Protein AF-A0A7J4JJV4-F1 (afdb_monomer_lite)

Sequence (82 aa):
MTNVLPINVWITGDYGSWLNRTYLINSFFVGSLIGGALVSLSPSLSRNISKIRGGRNIPFQGVLITLLLLVVAGALIQVIAT

Structure (mmCIF, N/CA/C/O backbone):
data_AF-A0A7J4JJV4-F1
#
_entry.id   AF-A0A7J4JJV4-F1
#
loop_
_atom_site.group_PDB
_atom_site.id
_atom_site.type_symbol
_atom_site.label_atom_id
_atom_site.label_alt_id
_atom_site.label_comp_id
_atom_site.label_asym_id
_atom_site.label_entity_id
_atom_site.label_seq_id
_atom_site.pdbx_PDB_ins_code
_atom_site.Cartn_x
_atom_site.Cartn_y
_atom_site.Cartn_z
_atom_site.occupancy
_atom_site.B_iso_or_equiv
_atom_site.auth_seq_id
_atom_site.auth_comp_id
_atom_site.auth_asym_id
_atom_site.auth_atom_id
_atom_site.pdbx_PDB_model_num
ATOM 1 N N . MET A 1 1 ? 12.782 14.422 -13.174 1.00 46.75 1 MET A N 1
ATOM 2 C CA . MET A 1 1 ? 13.305 13.115 -12.726 1.00 46.75 1 MET A CA 1
ATOM 3 C C . MET A 1 1 ? 12.187 12.096 -12.880 1.00 46.75 1 MET A C 1
ATOM 5 O O . MET A 1 1 ? 11.189 12.201 -12.182 1.00 46.75 1 MET A O 1
ATOM 9 N N . THR A 1 2 ? 12.256 11.214 -13.875 1.00 54.19 2 THR A N 1
ATOM 10 C CA . THR A 1 2 ? 11.197 10.227 -14.146 1.00 54.19 2 THR A CA 1
ATOM 11 C C . THR A 1 2 ? 11.309 9.073 -13.151 1.00 54.19 2 THR A C 1
ATOM 13 O O . THR A 1 2 ? 12.276 8.320 -13.204 1.00 54.19 2 THR A O 1
ATOM 16 N N . ASN A 1 3 ? 10.340 8.944 -12.240 1.00 66.06 3 ASN A N 1
ATOM 17 C CA . ASN A 1 3 ? 10.221 7.807 -11.321 1.00 66.06 3 ASN A CA 1
ATOM 18 C C . ASN A 1 3 ? 9.747 6.566 -12.096 1.00 66.06 3 ASN A C 1
ATOM 20 O O . ASN A 1 3 ? 8.545 6.314 -12.205 1.00 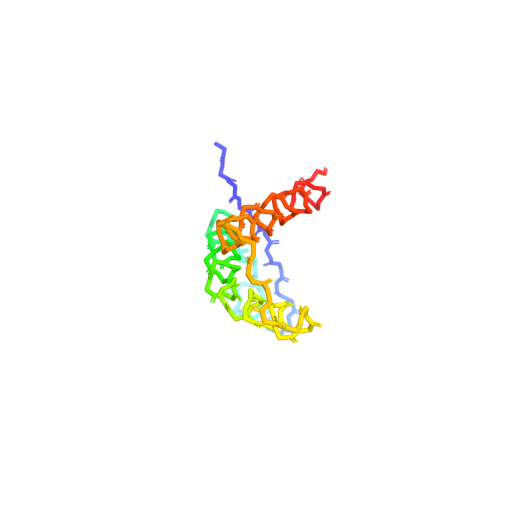66.06 3 ASN A O 1
ATOM 24 N N . VAL A 1 4 ? 10.691 5.837 -12.692 1.00 76.25 4 VAL A N 1
ATOM 25 C CA . VAL A 1 4 ? 10.445 4.590 -13.429 1.00 76.25 4 VAL A CA 1
ATOM 26 C C . VAL A 1 4 ? 11.223 3.435 -12.810 1.00 76.25 4 VAL A C 1
ATOM 28 O O . VAL A 1 4 ? 12.417 3.555 -12.550 1.00 76.25 4 VAL A O 1
ATOM 31 N N . LEU A 1 5 ? 10.538 2.311 -12.607 1.00 76.62 5 LEU A N 1
ATOM 32 C CA . LEU A 1 5 ? 11.117 1.033 -12.214 1.00 76.62 5 LEU A CA 1
ATOM 33 C C . LEU A 1 5 ? 11.433 0.224 -13.480 1.00 76.62 5 LEU A C 1
ATOM 35 O O . LEU A 1 5 ? 10.503 -0.138 -14.213 1.00 76.62 5 LEU A O 1
ATOM 39 N N . PRO A 1 6 ? 12.715 -0.055 -13.769 1.00 80.94 6 PRO A N 1
ATOM 40 C CA . PRO A 1 6 ? 13.082 -0.944 -14.858 1.00 80.94 6 PRO A CA 1
ATOM 41 C C . PRO A 1 6 ? 12.835 -2.398 -14.439 1.00 80.94 6 PRO A C 1
ATOM 43 O O . PRO A 1 6 ? 13.481 -2.909 -13.528 1.00 80.94 6 PRO A O 1
ATOM 46 N N . ILE A 1 7 ? 11.914 -3.078 -15.122 1.00 78.69 7 ILE A N 1
ATOM 47 C CA . ILE A 1 7 ? 11.709 -4.522 -14.985 1.00 78.69 7 ILE A CA 1
ATOM 48 C C . ILE A 1 7 ? 12.304 -5.210 -16.206 1.00 78.69 7 ILE A C 1
ATOM 50 O O . ILE A 1 7 ? 11.860 -5.017 -17.339 1.00 78.69 7 ILE A O 1
ATOM 54 N N . ASN A 1 8 ? 13.330 -6.016 -15.958 1.00 80.44 8 ASN A N 1
ATOM 55 C CA . ASN A 1 8 ? 14.014 -6.793 -16.977 1.00 80.44 8 ASN A CA 1
ATOM 56 C C . ASN A 1 8 ? 13.338 -8.160 -17.123 1.00 80.44 8 ASN A C 1
ATOM 58 O O . ASN A 1 8 ? 13.295 -8.934 -16.170 1.00 80.44 8 ASN A O 1
ATOM 62 N N . VAL A 1 9 ? 12.817 -8.461 -18.314 1.00 79.94 9 VAL A N 1
ATOM 63 C CA . VAL A 1 9 ? 12.194 -9.757 -18.626 1.00 79.94 9 VAL A CA 1
ATOM 64 C C . VAL A 1 9 ? 13.116 -10.525 -19.565 1.00 79.94 9 VAL A C 1
ATOM 66 O O . VAL A 1 9 ? 13.380 -10.045 -20.661 1.00 79.94 9 VAL A O 1
ATOM 69 N N . TRP A 1 10 ? 13.652 -11.657 -19.098 1.00 79.50 10 TRP A N 1
ATOM 70 C CA . TRP A 1 10 ? 14.674 -12.470 -19.781 1.00 79.50 10 TRP A CA 1
ATOM 71 C C . TRP A 1 10 ? 14.184 -13.921 -19.890 1.00 79.50 10 TRP A C 1
ATOM 73 O O . TRP A 1 10 ? 14.840 -14.853 -19.433 1.00 79.50 10 TRP A O 1
ATOM 83 N N . ILE A 1 11 ? 12.959 -14.110 -20.386 1.00 78.44 11 ILE A N 1
ATOM 84 C CA . ILE A 1 11 ? 12.300 -15.423 -20.355 1.00 78.44 11 ILE A CA 1
ATOM 85 C C . ILE A 1 11 ? 12.708 -16.250 -21.579 1.00 78.44 11 ILE A C 1
ATOM 87 O O . ILE A 1 11 ? 13.099 -17.403 -21.431 1.00 78.44 11 ILE A O 1
ATOM 91 N N . THR A 1 12 ? 12.608 -15.684 -22.788 1.00 78.81 12 THR A N 1
ATOM 92 C CA . THR A 1 12 ? 12.984 -16.353 -24.049 1.00 78.81 12 THR A CA 1
ATOM 93 C C . THR A 1 12 ? 12.981 -15.370 -25.233 1.00 78.81 12 THR A C 1
ATOM 95 O O . THR A 1 12 ? 12.335 -14.324 -25.168 1.00 78.81 12 THR A O 1
ATOM 98 N N . GLY A 1 13 ? 13.667 -15.714 -26.329 1.00 75.94 13 GLY A N 1
ATOM 99 C CA . GLY A 1 13 ? 13.688 -14.959 -27.590 1.00 75.94 13 GLY A CA 1
ATOM 100 C C . GLY A 1 13 ? 14.886 -14.020 -27.777 1.00 75.94 13 GLY A C 1
ATOM 101 O O . GLY A 1 13 ? 15.653 -13.766 -26.848 1.00 75.94 13 GLY A O 1
ATOM 102 N N . ASP A 1 14 ? 15.034 -13.505 -29.000 1.00 79.19 14 ASP A N 1
ATOM 103 C CA . ASP A 1 14 ? 16.114 -12.585 -29.379 1.00 79.19 14 ASP A CA 1
ATOM 104 C C . ASP A 1 14 ? 16.034 -11.246 -28.640 1.00 79.19 14 ASP A C 1
ATOM 106 O O . ASP A 1 14 ? 14.966 -10.821 -28.192 1.00 79.19 14 ASP A O 1
ATOM 110 N N . TYR A 1 15 ? 17.173 -10.563 -28.528 1.00 72.94 15 TYR A N 1
ATOM 111 C CA . TYR A 1 15 ? 17.278 -9.263 -27.867 1.00 72.94 15 TYR A CA 1
ATOM 112 C C . TYR A 1 15 ? 16.310 -8.246 -28.497 1.00 72.94 15 TYR A C 1
ATOM 114 O O . TYR A 1 15 ? 16.375 -7.972 -29.693 1.00 72.94 15 TYR A O 1
ATOM 122 N N . GLY A 1 16 ? 15.392 -7.695 -27.697 1.00 71.56 16 GLY A N 1
ATOM 123 C CA . GLY A 1 16 ? 14.333 -6.791 -28.162 1.00 71.56 16 GLY A CA 1
ATOM 124 C C . GLY A 1 16 ? 12.998 -7.473 -28.486 1.00 71.56 16 GLY A C 1
ATOM 125 O O . GLY A 1 16 ? 12.009 -6.782 -28.740 1.00 71.56 16 GLY A O 1
ATOM 126 N N . SER A 1 17 ? 12.927 -8.806 -28.423 1.00 80.94 17 SER A N 1
ATOM 127 C CA . SER A 1 17 ? 11.661 -9.537 -28.477 1.00 80.94 17 SER A CA 1
ATOM 128 C C . SER A 1 17 ? 10.782 -9.206 -27.264 1.00 80.94 17 SER A C 1
ATOM 130 O O . SER A 1 17 ? 11.249 -8.732 -26.226 1.00 80.94 17 SER A O 1
ATOM 132 N N . TRP A 1 18 ? 9.479 -9.469 -27.363 1.00 77.31 18 TRP A N 1
ATOM 133 C CA . TRP A 1 18 ? 8.502 -9.139 -26.315 1.00 77.31 18 TRP A CA 1
ATOM 134 C C . TRP A 1 18 ? 8.843 -9.767 -24.952 1.00 77.31 18 TRP A C 1
ATOM 136 O O . TRP A 1 18 ? 8.502 -9.198 -23.912 1.00 77.31 18 TRP A O 1
ATOM 146 N N . LEU A 1 19 ? 9.530 -10.912 -24.974 1.00 76.44 19 LEU A N 1
ATOM 147 C CA . LEU A 1 19 ? 9.941 -11.714 -23.818 1.00 76.44 19 LEU A CA 1
ATOM 148 C C . LEU A 1 19 ? 11.433 -11.547 -23.446 1.00 76.44 19 LEU A C 1
ATOM 150 O O . LEU A 1 19 ? 11.898 -12.213 -22.517 1.00 76.44 19 LEU A O 1
ATOM 154 N N . ASN A 1 20 ? 12.156 -10.656 -24.139 1.00 79.00 20 ASN A N 1
ATOM 155 C CA . ASN A 1 20 ? 13.563 -10.311 -23.903 1.00 79.00 20 ASN A CA 1
ATOM 156 C C . ASN A 1 20 ? 13.787 -8.792 -24.091 1.00 79.00 20 ASN A C 1
ATOM 158 O O . ASN A 1 20 ? 14.475 -8.348 -25.016 1.00 79.00 20 ASN A O 1
ATOM 162 N N . ARG A 1 21 ? 13.120 -7.980 -23.253 1.00 82.75 21 ARG A N 1
ATOM 163 C CA . ARG A 1 21 ? 13.253 -6.510 -23.243 1.00 82.75 21 ARG A CA 1
ATOM 164 C C . ARG A 1 21 ? 13.045 -5.903 -21.853 1.00 82.75 21 ARG A C 1
ATOM 166 O O . ARG A 1 21 ? 12.328 -6.459 -21.018 1.00 82.75 21 ARG A O 1
ATOM 173 N N . THR A 1 22 ? 13.623 -4.722 -21.638 1.00 81.44 22 THR A N 1
ATOM 174 C CA . THR A 1 22 ? 13.437 -3.922 -20.420 1.00 81.44 22 THR A CA 1
ATOM 175 C C . THR A 1 22 ? 12.149 -3.110 -20.508 1.00 81.44 22 THR A C 1
ATOM 177 O O . THR A 1 22 ? 12.000 -2.259 -21.385 1.00 81.44 22 THR A O 1
ATOM 180 N N . TYR A 1 23 ? 11.229 -3.333 -19.575 1.00 81.69 23 TYR A N 1
ATOM 181 C CA . TYR A 1 23 ? 10.020 -2.532 -19.431 1.00 81.69 23 TYR A CA 1
ATOM 182 C C . TYR A 1 23 ? 10.248 -1.431 -18.399 1.00 81.69 23 TYR A C 1
ATOM 184 O O . TYR A 1 23 ? 10.715 -1.694 -17.294 1.00 81.69 23 TYR A O 1
ATOM 192 N N . LEU A 1 24 ? 9.892 -0.197 -18.749 1.00 82.75 24 LEU A N 1
ATOM 193 C CA . LEU A 1 24 ? 9.904 0.928 -17.818 1.00 82.75 24 LEU A CA 1
ATOM 194 C C . LEU A 1 24 ? 8.494 1.122 -17.278 1.00 82.75 24 LEU A C 1
ATOM 196 O O . LEU A 1 24 ? 7.598 1.553 -18.002 1.00 82.75 24 LEU A O 1
ATOM 200 N N . ILE A 1 25 ? 8.294 0.788 -16.008 1.00 81.50 25 ILE A N 1
ATOM 201 C CA . ILE A 1 25 ? 6.999 0.941 -15.347 1.00 81.50 25 ILE A CA 1
ATOM 202 C C . ILE A 1 25 ? 7.030 2.197 -14.490 1.00 81.50 25 ILE A C 1
ATOM 204 O O . ILE A 1 25 ? 7.966 2.427 -13.731 1.00 81.50 25 ILE A O 1
ATOM 208 N N . ASN A 1 26 ? 5.994 3.024 -14.608 1.00 83.69 26 ASN A N 1
ATOM 209 C CA . ASN A 1 26 ? 5.880 4.242 -13.821 1.00 83.69 26 ASN A CA 1
ATOM 210 C C . ASN A 1 26 ? 5.6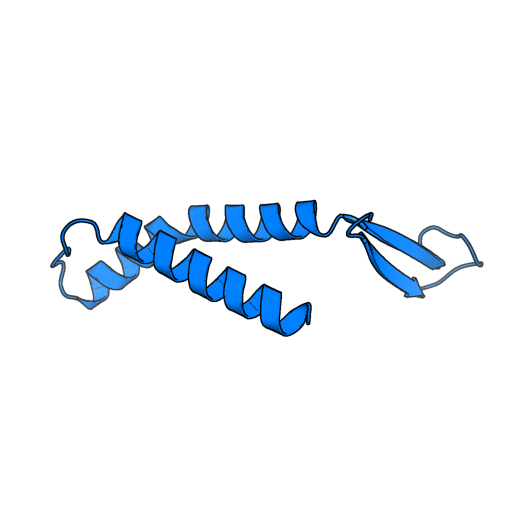01 3.898 -12.348 1.00 83.69 26 ASN A C 1
ATOM 212 O O . ASN A 1 26 ? 4.548 3.347 -12.021 1.00 83.69 26 ASN A O 1
ATOM 216 N N . SER A 1 27 ? 6.520 4.260 -11.453 1.00 81.75 27 SER A N 1
ATOM 217 C CA . SER A 1 27 ? 6.408 3.965 -10.021 1.00 81.75 27 SER A CA 1
ATOM 218 C C . SER A 1 27 ? 5.207 4.659 -9.375 1.00 81.75 27 SER A C 1
ATOM 220 O O . SER A 1 27 ? 4.614 4.120 -8.445 1.00 81.75 27 SER A O 1
ATOM 222 N N . PHE A 1 28 ? 4.793 5.820 -9.896 1.00 83.88 28 PHE A N 1
ATOM 223 C CA . PHE A 1 28 ? 3.587 6.516 -9.443 1.00 83.88 28 PHE A CA 1
ATOM 224 C C . PHE A 1 28 ? 2.321 5.719 -9.766 1.00 83.88 28 PHE A C 1
ATOM 226 O O . PHE A 1 28 ? 1.408 5.652 -8.949 1.00 83.88 28 PHE A O 1
ATOM 233 N N . PHE A 1 29 ? 2.283 5.075 -10.935 1.00 85.06 29 PHE A N 1
ATOM 234 C CA . 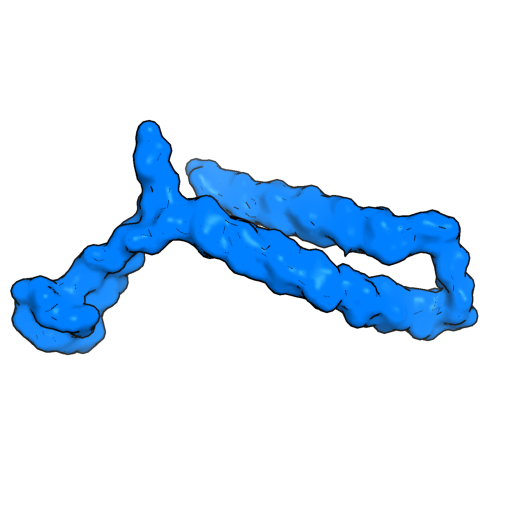PHE A 1 29 ? 1.162 4.226 -11.335 1.00 85.06 29 PHE A CA 1
ATOM 235 C C . PHE A 1 29 ? 1.063 2.968 -10.463 1.00 85.06 29 PHE A C 1
ATOM 237 O O . PHE A 1 29 ? -0.021 2.578 -10.042 1.00 85.06 29 PHE A O 1
ATOM 244 N N . VAL A 1 30 ? 2.203 2.360 -10.128 1.00 85.75 30 VAL A N 1
ATOM 245 C CA . VAL A 1 30 ? 2.239 1.217 -9.202 1.00 85.75 30 VAL A CA 1
ATOM 246 C C . VAL A 1 30 ? 1.802 1.644 -7.798 1.00 85.75 30 VAL A C 1
ATOM 248 O O . VAL A 1 30 ? 0.965 0.986 -7.183 1.00 85.75 30 VAL A O 1
ATOM 251 N N . GLY A 1 31 ? 2.308 2.778 -7.306 1.00 85.88 31 GLY A N 1
ATOM 252 C CA . GLY A 1 31 ? 1.928 3.325 -6.005 1.00 85.88 31 GLY A CA 1
ATOM 253 C C . GLY A 1 31 ? 0.439 3.671 -5.908 1.00 85.88 31 GLY A C 1
ATOM 254 O O . GLY A 1 31 ? -0.190 3.368 -4.894 1.00 85.88 31 GLY A O 1
ATOM 255 N N . SER A 1 32 ? -0.155 4.243 -6.961 1.00 88.00 32 SER A N 1
ATOM 256 C CA . SER A 1 32 ? -1.585 4.577 -6.980 1.00 88.00 32 SER A CA 1
ATOM 257 C C . SER A 1 32 ? -2.477 3.335 -7.023 1.00 88.00 32 SER A C 1
ATOM 259 O O . SER A 1 32 ? -3.509 3.315 -6.350 1.00 88.00 32 SER A O 1
ATOM 261 N N . LEU A 1 33 ? -2.062 2.275 -7.725 1.00 90.75 33 LEU A N 1
ATOM 262 C CA . LEU A 1 33 ? -2.750 0.982 -7.695 1.00 90.75 33 LEU A CA 1
ATOM 263 C C . LEU A 1 33 ? -2.733 0.361 -6.294 1.00 90.75 33 LEU A C 1
ATOM 265 O O . LEU A 1 33 ? -3.778 -0.069 -5.806 1.00 90.75 33 LEU A O 1
ATOM 269 N N . ILE A 1 34 ? -1.575 0.360 -5.625 1.00 89.25 34 ILE A N 1
ATOM 270 C CA . ILE A 1 34 ? -1.445 -0.157 -4.254 1.00 89.25 34 ILE A CA 1
ATOM 271 C C . ILE A 1 34 ? -2.311 0.664 -3.291 1.00 89.25 34 ILE A C 1
ATOM 273 O O . ILE A 1 34 ? -3.093 0.099 -2.526 1.00 89.25 34 ILE A O 1
ATOM 277 N N . GLY A 1 35 ? -2.234 1.996 -3.359 1.00 87.19 35 GLY A N 1
ATOM 278 C CA . GLY A 1 35 ? -3.049 2.887 -2.531 1.00 87.19 35 GLY A CA 1
ATOM 279 C C . GLY A 1 35 ? -4.553 2.693 -2.754 1.00 87.19 35 GLY A C 1
ATOM 280 O O . GLY A 1 35 ? -5.311 2.578 -1.791 1.00 87.19 35 GLY A O 1
ATOM 281 N N . GLY A 1 36 ? -4.988 2.581 -4.012 1.00 89.00 36 GLY A N 1
ATOM 282 C CA . GLY A 1 36 ? -6.385 2.326 -4.365 1.00 89.00 36 GLY A CA 1
ATOM 283 C C . GLY A 1 36 ? -6.893 0.975 -3.854 1.00 89.00 36 GLY A C 1
ATOM 284 O O . GLY A 1 36 ? -7.983 0.901 -3.281 1.00 89.00 36 GLY A O 1
ATOM 285 N N . ALA A 1 37 ? -6.085 -0.082 -3.982 1.00 90.44 37 ALA A N 1
ATOM 286 C CA . ALA A 1 37 ? -6.420 -1.404 -3.456 1.00 90.44 37 ALA A CA 1
ATOM 287 C C . ALA A 1 37 ? -6.587 -1.385 -1.926 1.00 90.44 37 ALA A C 1
ATOM 289 O O . ALA A 1 37 ? -7.558 -1.931 -1.401 1.00 90.44 37 ALA A O 1
ATOM 290 N N . LEU A 1 38 ? -5.697 -0.697 -1.205 1.00 88.69 38 LEU A N 1
ATOM 291 C CA . LEU A 1 38 ? -5.774 -0.562 0.253 1.00 88.69 38 LEU A CA 1
ATOM 292 C C . LEU A 1 38 ? -7.041 0.169 0.712 1.00 88.69 38 LEU A C 1
ATOM 294 O O . LEU A 1 38 ? -7.691 -0.264 1.666 1.00 88.69 38 LEU A O 1
ATOM 298 N N . VAL A 1 39 ? -7.434 1.241 0.019 1.00 88.06 39 VAL A N 1
ATOM 299 C CA . VAL A 1 39 ? -8.678 1.970 0.319 1.00 88.06 39 VAL A CA 1
ATOM 300 C C . VAL A 1 39 ? -9.905 1.092 0.067 1.00 88.06 39 VAL A C 1
ATOM 302 O O . VAL A 1 39 ? -10.821 1.084 0.888 1.00 88.06 39 VAL A O 1
ATOM 305 N N . SER A 1 40 ? -9.908 0.308 -1.015 1.00 87.81 40 SER A N 1
ATOM 306 C CA . SER A 1 40 ? -11.003 -0.617 -1.334 1.00 87.81 40 SER A CA 1
ATOM 307 C C . SER A 1 40 ? -11.148 -1.747 -0.304 1.00 87.81 40 SER A C 1
ATOM 309 O O . SER A 1 40 ? -12.263 -2.141 0.040 1.00 87.81 40 SER A O 1
ATOM 311 N N . LEU A 1 41 ? -10.032 -2.236 0.247 1.00 86.69 41 LEU A N 1
ATOM 312 C CA . LEU A 1 41 ? -10.017 -3.294 1.264 1.00 86.69 41 LEU A CA 1
ATOM 313 C C . LEU A 1 41 ? -10.318 -2.788 2.684 1.00 86.69 41 LEU A C 1
ATOM 315 O O . LEU A 1 41 ? -10.733 -3.569 3.546 1.00 86.69 41 LEU A O 1
ATOM 319 N N . SER A 1 42 ? -10.157 -1.489 2.935 1.00 82.88 42 SER A N 1
ATOM 320 C CA . SER A 1 42 ? -10.351 -0.875 4.251 1.00 82.88 42 SER A CA 1
ATOM 321 C C . SER A 1 42 ? -11.725 -1.135 4.901 1.00 82.88 42 SER A C 1
ATOM 323 O O . SER A 1 42 ? -11.740 -1.521 6.076 1.00 82.88 42 SER A O 1
ATOM 325 N N . PRO A 1 43 ? -12.885 -0.998 4.213 1.00 79.69 43 PRO A N 1
ATOM 326 C CA . PRO A 1 43 ? -14.182 -1.221 4.851 1.00 79.69 43 PRO A CA 1
ATOM 327 C C . PRO A 1 43 ? -14.387 -2.694 5.222 1.00 79.69 43 PRO A C 1
ATOM 329 O O . PRO A 1 43 ? -15.015 -2.995 6.240 1.00 79.69 43 PRO A O 1
ATOM 332 N N . SER A 1 44 ? -13.820 -3.616 4.440 1.00 81.81 44 SER A N 1
ATOM 333 C CA . SER A 1 44 ? -13.840 -5.054 4.725 1.00 81.81 44 SER A CA 1
ATOM 334 C C . SER A 1 44 ? -13.003 -5.386 5.962 1.00 81.81 44 SER A C 1
ATOM 336 O O . SER A 1 44 ? -13.479 -6.088 6.856 1.00 81.81 44 SER A O 1
ATOM 338 N N . LEU A 1 45 ? -11.798 -4.814 6.068 1.00 78.75 45 LEU A N 1
ATOM 339 C CA . LEU A 1 45 ? -10.959 -4.913 7.267 1.00 78.75 45 LEU A CA 1
ATOM 340 C C . LEU A 1 45 ? -11.650 -4.308 8.493 1.00 78.75 45 LEU A C 1
ATOM 342 O O . LEU A 1 45 ? -11.691 -4.940 9.548 1.00 78.75 45 LEU A O 1
ATOM 346 N N . SER A 1 46 ? -12.259 -3.130 8.350 1.00 78.19 46 SER A N 1
ATOM 347 C CA . SER A 1 46 ? -12.993 -2.467 9.429 1.00 78.19 46 SER A CA 1
ATOM 348 C C . SER A 1 46 ? -14.141 -3.329 9.956 1.00 78.19 46 SER A C 1
ATOM 350 O O . SER A 1 46 ? -14.246 -3.523 11.168 1.00 78.19 46 SER A O 1
ATOM 352 N N . ARG A 1 47 ? -14.945 -3.929 9.068 1.00 76.50 47 ARG A N 1
ATOM 353 C CA . ARG A 1 47 ? -16.023 -4.851 9.461 1.00 76.50 47 ARG A CA 1
ATOM 354 C C . ARG A 1 47 ? -15.499 -6.097 10.170 1.00 76.50 47 ARG A C 1
ATOM 356 O O . ARG A 1 47 ? -16.105 -6.521 11.152 1.00 76.50 47 ARG A O 1
ATOM 363 N N . ASN A 1 48 ? -14.394 -6.678 9.706 1.00 78.25 48 ASN A N 1
ATOM 364 C CA . ASN A 1 48 ? -13.802 -7.860 10.338 1.00 78.25 48 ASN A CA 1
ATOM 365 C C . ASN A 1 48 ? -13.266 -7.546 11.743 1.00 78.25 48 ASN A C 1
ATOM 367 O O . ASN A 1 48 ? -13.522 -8.302 12.677 1.00 78.25 48 ASN A O 1
ATOM 371 N N . ILE A 1 49 ? -12.620 -6.392 11.922 1.00 75.19 49 ILE A N 1
ATOM 372 C CA . ILE A 1 49 ? -12.130 -5.934 13.230 1.00 75.19 49 ILE A CA 1
ATOM 373 C C . ILE A 1 49 ? -13.300 -5.671 14.193 1.00 75.19 49 ILE A C 1
ATOM 375 O O . ILE A 1 49 ? -13.255 -6.088 15.351 1.00 75.19 49 ILE A O 1
ATOM 379 N N . SER A 1 50 ? -14.386 -5.049 13.723 1.00 73.56 50 SER A N 1
ATOM 380 C CA . SER A 1 50 ? -15.582 -4.819 14.548 1.00 73.56 50 SER A CA 1
ATOM 381 C C . SER A 1 50 ? -16.299 -6.113 14.955 1.00 73.56 50 SER A C 1
ATOM 383 O O . SER A 1 50 ? -16.838 -6.181 16.060 1.00 73.56 50 SER A O 1
ATOM 385 N N . LYS A 1 51 ? -16.276 -7.158 14.113 1.00 75.44 51 LYS A N 1
ATOM 386 C CA . LYS A 1 51 ? -16.814 -8.488 14.455 1.00 75.44 51 LYS A CA 1
ATOM 387 C C . LYS A 1 51 ? -16.022 -9.154 15.581 1.00 75.44 51 LYS A C 1
ATOM 389 O O . LYS A 1 51 ? -16.625 -9.674 16.513 1.00 75.44 51 LYS A O 1
ATOM 394 N N . ILE A 1 52 ? -14.691 -9.081 15.530 1.00 76.06 52 ILE A N 1
ATOM 395 C CA . ILE A 1 52 ? -13.808 -9.638 16.571 1.00 76.06 52 ILE A CA 1
ATOM 396 C C . ILE A 1 52 ? -13.999 -8.897 17.904 1.00 76.06 52 ILE A C 1
ATOM 398 O O . ILE A 1 52 ? -13.943 -9.502 18.969 1.00 76.06 52 ILE A O 1
ATOM 402 N N . ARG A 1 53 ? -14.300 -7.592 17.862 1.00 74.62 53 ARG A N 1
ATOM 403 C CA . ARG A 1 53 ? -14.513 -6.754 19.054 1.00 74.62 53 ARG A CA 1
ATOM 404 C C . ARG A 1 53 ? -15.938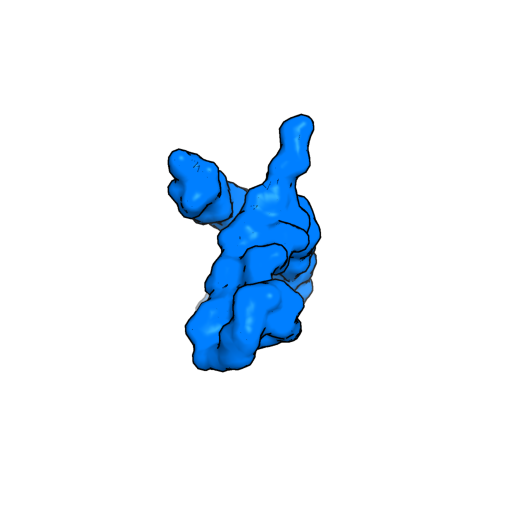 -6.810 19.631 1.00 74.62 53 ARG A C 1
ATOM 406 O O . ARG A 1 53 ? -16.314 -5.938 20.415 1.00 74.62 53 ARG A O 1
ATOM 413 N N . GLY A 1 54 ? -16.753 -7.787 19.229 1.00 73.62 54 GLY A N 1
ATOM 414 C CA . GLY A 1 54 ? -18.117 -7.954 19.746 1.00 73.62 54 GLY A CA 1
ATOM 415 C C . GLY A 1 54 ? -19.083 -6.831 19.344 1.00 73.62 54 GLY A C 1
ATOM 416 O O . GLY A 1 54 ? -19.988 -6.500 20.104 1.00 73.62 54 GLY A O 1
ATOM 417 N N . GLY A 1 55 ? -18.878 -6.199 18.182 1.00 66.88 55 GLY A N 1
ATOM 418 C CA . GLY A 1 55 ? -19.807 -5.211 17.616 1.00 66.88 55 GLY A CA 1
ATOM 419 C C . GLY A 1 55 ? -19.678 -3.780 18.155 1.00 66.88 55 GLY A C 1
ATOM 420 O O . GLY A 1 55 ? -20.418 -2.901 17.716 1.00 66.88 55 GLY A O 1
ATOM 421 N N . ARG A 1 56 ? -18.734 -3.499 19.065 1.00 66.00 56 ARG A N 1
ATOM 422 C CA . ARG A 1 56 ? -18.465 -2.127 19.534 1.00 66.00 56 ARG A CA 1
ATOM 423 C C . ARG A 1 56 ? -17.631 -1.347 18.516 1.00 66.00 56 ARG A C 1
ATOM 425 O O . ARG A 1 56 ? -16.404 -1.481 18.481 1.00 66.00 56 ARG A O 1
ATOM 432 N N . ASN A 1 57 ? -18.296 -0.492 17.741 1.00 66.81 57 ASN A N 1
ATOM 433 C CA . ASN A 1 57 ? -17.635 0.453 16.843 1.00 66.81 57 ASN A CA 1
ATOM 434 C C . ASN A 1 57 ? -17.039 1.636 17.618 1.00 66.81 57 ASN A C 1
ATOM 436 O O . ASN A 1 57 ? -17.697 2.237 18.466 1.00 66.81 57 ASN A O 1
ATOM 440 N N . ILE A 1 58 ? -15.792 1.981 17.301 1.00 74.38 58 ILE A N 1
ATOM 441 C CA . ILE A 1 58 ? -15.158 3.226 17.759 1.00 74.38 58 ILE A CA 1
ATOM 442 C C . ILE A 1 58 ? -15.673 4.364 16.857 1.00 74.38 58 ILE A C 1
ATOM 444 O O . ILE A 1 58 ? -15.813 4.149 15.645 1.00 74.38 58 ILE A O 1
ATOM 448 N N . PRO A 1 59 ? -15.959 5.571 17.380 1.00 74.50 59 PRO A N 1
ATOM 449 C CA . PRO A 1 59 ? -16.231 6.718 16.518 1.00 74.50 59 PRO A CA 1
ATOM 450 C C . PRO A 1 59 ? -15.073 6.915 15.524 1.00 74.50 59 PRO A C 1
ATOM 452 O O . PRO A 1 59 ? -13.906 6.841 15.898 1.00 74.50 59 PRO A O 1
ATOM 455 N N . PHE A 1 60 ? -15.397 7.119 14.244 1.00 76.50 60 PHE A N 1
ATOM 456 C CA . PHE A 1 60 ? -14.431 7.282 13.142 1.00 76.50 60 PHE A CA 1
ATOM 457 C C . PHE A 1 60 ? -13.529 6.067 12.832 1.00 76.50 60 PHE A C 1
ATOM 459 O O . PHE A 1 60 ? -12.530 6.214 12.130 1.00 76.50 60 PHE A O 1
ATOM 466 N N . GLN A 1 61 ? -13.880 4.852 13.273 1.00 77.44 61 GLN A N 1
ATOM 467 C CA . GLN A 1 61 ? -13.055 3.646 13.079 1.00 77.44 61 GLN A CA 1
ATOM 468 C C . GLN A 1 61 ? -12.670 3.369 11.616 1.00 77.44 61 GLN A C 1
ATOM 470 O O . GLN A 1 61 ? -11.538 2.981 11.353 1.00 77.44 61 GLN A O 1
ATOM 475 N N . GLY A 1 62 ? -13.581 3.578 10.660 1.00 78.81 62 GLY A N 1
ATOM 476 C CA . GLY A 1 62 ? -13.281 3.372 9.238 1.00 78.81 62 GLY A CA 1
ATOM 477 C C . GLY A 1 62 ? -12.181 4.307 8.726 1.00 78.81 62 GLY A C 1
ATOM 478 O O . GLY A 1 62 ? -11.244 3.846 8.083 1.00 78.81 62 GLY A O 1
ATOM 479 N N . VAL A 1 63 ? -12.261 5.594 9.083 1.00 83.62 63 VAL A N 1
ATOM 480 C CA . VAL A 1 63 ? -11.278 6.624 8.701 1.00 83.62 63 VAL A CA 1
ATOM 481 C C . VAL A 1 63 ? -9.940 6.408 9.414 1.00 83.62 63 VAL A C 1
ATOM 483 O O . VAL A 1 63 ? -8.880 6.563 8.819 1.00 83.62 63 VAL A O 1
ATOM 486 N N . LEU A 1 64 ? -9.974 6.007 10.686 1.00 85.56 64 LEU A N 1
ATOM 487 C CA . LEU A 1 64 ? -8.771 5.647 11.439 1.00 85.56 64 LEU A CA 1
ATOM 488 C C . LEU A 1 64 ? -8.045 4.458 10.806 1.00 85.56 64 LEU A C 1
ATOM 490 O O . LEU A 1 64 ? -6.826 4.491 10.657 1.00 85.56 64 LEU A O 1
ATOM 494 N N . ILE A 1 65 ? -8.790 3.424 10.408 1.00 84.56 65 ILE A N 1
ATOM 495 C CA . ILE A 1 65 ? -8.219 2.230 9.781 1.00 84.56 65 ILE A CA 1
ATOM 496 C C . ILE A 1 65 ? -7.648 2.565 8.407 1.00 84.56 65 ILE A C 1
ATOM 498 O O . ILE A 1 65 ? -6.521 2.165 8.145 1.00 84.56 65 ILE A O 1
ATOM 502 N N . THR A 1 66 ? -8.357 3.312 7.549 1.00 88.19 66 THR A N 1
ATOM 503 C CA . THR A 1 66 ? -7.801 3.732 6.248 1.00 88.19 66 THR A CA 1
ATOM 504 C C . THR A 1 66 ? -6.518 4.522 6.416 1.00 88.19 66 THR A C 1
ATOM 506 O O . THR A 1 66 ? -5.537 4.238 5.736 1.00 88.19 66 THR A O 1
ATOM 509 N N . LEU A 1 67 ? -6.518 5.504 7.317 1.00 88.19 67 LEU A N 1
ATOM 510 C CA . LEU A 1 67 ? -5.380 6.389 7.517 1.00 88.19 67 LEU A CA 1
ATOM 511 C C . LEU A 1 67 ? -4.171 5.612 8.041 1.00 88.19 67 LEU A C 1
ATOM 513 O O . LEU A 1 67 ? -3.086 5.741 7.484 1.00 88.19 67 LEU A O 1
ATOM 517 N N . LEU A 1 68 ? -4.362 4.741 9.035 1.00 89.56 68 LEU A N 1
ATOM 518 C CA . LEU A 1 68 ? -3.297 3.863 9.525 1.00 89.56 68 LEU A CA 1
ATOM 519 C C . LEU A 1 68 ? -2.768 2.935 8.428 1.00 89.56 68 LEU A C 1
ATOM 521 O O . LEU A 1 68 ? -1.555 2.813 8.276 1.00 89.56 68 LEU A O 1
ATOM 525 N N . LEU A 1 69 ? -3.652 2.315 7.641 1.00 87.94 69 LEU A N 1
ATOM 526 C CA . LEU A 1 69 ? -3.257 1.401 6.567 1.00 87.94 69 LEU A CA 1
ATOM 527 C C . LEU A 1 69 ? -2.404 2.114 5.510 1.00 87.94 69 LEU A C 1
ATOM 529 O O . LEU A 1 69 ? -1.389 1.578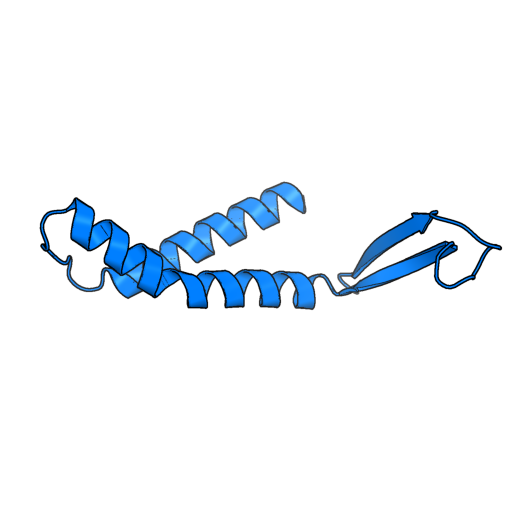 5.072 1.00 87.94 69 LEU A O 1
ATOM 533 N N . LEU A 1 70 ? -2.795 3.333 5.131 1.00 88.94 70 LEU A N 1
ATOM 534 C CA . LEU A 1 70 ? -2.073 4.148 4.156 1.00 88.94 70 LEU A CA 1
ATOM 535 C C . LEU A 1 70 ? -0.735 4.656 4.700 1.00 88.94 70 LEU A C 1
ATOM 537 O O . LEU A 1 70 ? 0.251 4.630 3.970 1.00 88.94 70 LEU A O 1
ATOM 541 N N . VAL A 1 71 ? -0.674 5.077 5.967 1.00 91.69 71 VAL A N 1
ATOM 542 C CA . VAL A 1 71 ? 0.580 5.514 6.605 1.00 91.69 71 VAL A CA 1
ATOM 543 C C . VAL A 1 71 ? 1.574 4.359 6.690 1.00 91.69 71 VAL A C 1
ATOM 545 O O . VAL A 1 71 ? 2.731 4.520 6.306 1.00 91.69 71 VAL A O 1
ATOM 548 N N . VAL A 1 72 ? 1.127 3.179 7.131 1.00 90.94 72 VAL A N 1
ATOM 549 C CA . VAL A 1 72 ? 1.974 1.979 7.193 1.00 90.94 72 VAL A CA 1
ATOM 550 C C . VAL A 1 72 ? 2.442 1.577 5.797 1.00 90.94 72 VAL A C 1
ATOM 552 O O . VAL A 1 72 ? 3.627 1.325 5.601 1.00 90.94 72 VAL A O 1
ATOM 555 N N . ALA A 1 73 ? 1.547 1.563 4.807 1.00 88.25 73 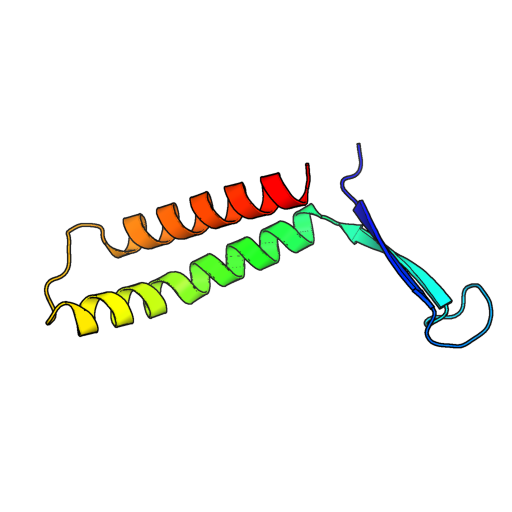ALA A N 1
ATOM 556 C CA . ALA A 1 73 ? 1.918 1.243 3.434 1.00 88.25 73 ALA A CA 1
ATOM 557 C C . ALA A 1 73 ? 2.916 2.250 2.846 1.00 88.25 73 ALA A C 1
ATOM 559 O O . ALA A 1 73 ? 3.885 1.845 2.212 1.00 88.25 73 ALA A O 1
ATOM 560 N N . GLY A 1 74 ? 2.720 3.547 3.094 1.00 87.62 74 GLY A N 1
ATOM 561 C CA . GLY A 1 74 ? 3.649 4.595 2.679 1.00 87.62 74 GLY A CA 1
ATOM 562 C C . GLY A 1 74 ? 5.032 4.420 3.306 1.00 87.62 74 GLY A C 1
ATOM 563 O O . GLY A 1 74 ? 6.029 4.465 2.591 1.00 87.62 74 GLY A O 1
ATOM 564 N N . ALA A 1 75 ? 5.094 4.134 4.610 1.00 89.12 75 ALA A N 1
ATOM 565 C CA . ALA A 1 75 ? 6.349 3.869 5.309 1.00 89.12 75 ALA A CA 1
ATOM 566 C C . ALA A 1 75 ? 7.065 2.622 4.763 1.00 89.12 75 ALA A C 1
ATOM 568 O O . ALA A 1 75 ? 8.270 2.661 4.529 1.00 89.12 75 ALA A O 1
ATOM 569 N N . LEU A 1 76 ? 6.331 1.534 4.500 1.00 88.31 76 LEU A N 1
ATOM 570 C CA . LEU A 1 76 ? 6.896 0.317 3.907 1.00 88.31 76 LEU A CA 1
ATOM 571 C C . LEU A 1 76 ? 7.443 0.567 2.499 1.00 88.31 76 LEU A C 1
ATOM 573 O O . LEU A 1 76 ? 8.554 0.142 2.193 1.00 88.31 76 LEU A O 1
ATOM 577 N N . ILE A 1 77 ? 6.694 1.281 1.654 1.00 85.88 77 ILE A N 1
ATOM 578 C CA . ILE A 1 77 ? 7.148 1.644 0.307 1.00 85.88 77 ILE A CA 1
ATOM 579 C C . ILE A 1 77 ? 8.396 2.518 0.392 1.00 85.88 77 ILE A C 1
ATOM 581 O O . ILE A 1 77 ? 9.334 2.291 -0.362 1.00 85.88 77 ILE A O 1
ATOM 585 N N . GLN A 1 78 ? 8.437 3.479 1.317 1.00 84.50 78 GLN A N 1
ATOM 586 C CA . GLN A 1 78 ? 9.603 4.332 1.504 1.00 84.50 78 GLN A CA 1
ATOM 587 C C . GLN A 1 78 ? 10.834 3.528 1.929 1.00 84.50 78 GLN A C 1
ATOM 589 O O . GLN A 1 78 ? 11.897 3.751 1.368 1.00 84.50 78 GLN A O 1
ATOM 594 N N . VAL A 1 79 ? 10.701 2.562 2.842 1.00 86.62 79 VAL A N 1
ATOM 595 C CA . VAL A 1 79 ? 11.809 1.674 3.241 1.00 86.62 79 VAL A CA 1
ATOM 596 C C . VAL A 1 79 ? 12.294 0.803 2.081 1.00 86.62 79 VAL A C 1
ATOM 598 O O . VAL A 1 79 ? 13.490 0.594 1.951 1.00 86.62 79 VAL A O 1
ATOM 601 N N . ILE A 1 80 ? 11.394 0.304 1.230 1.00 80.50 80 ILE A N 1
ATOM 602 C CA . ILE A 1 80 ? 11.766 -0.508 0.057 1.00 80.50 80 ILE A CA 1
ATOM 603 C C . ILE A 1 80 ? 12.404 0.352 -1.046 1.00 80.50 80 ILE A C 1
ATOM 605 O O . ILE A 1 80 ? 13.227 -0.138 -1.814 1.00 80.50 80 ILE A O 1
ATOM 609 N N . ALA A 1 81 ? 11.983 1.612 -1.161 1.00 71.00 81 ALA A N 1
ATOM 610 C CA . ALA A 1 81 ? 12.442 2.543 -2.188 1.00 71.00 81 ALA A CA 1
ATOM 611 C C . ALA A 1 81 ? 13.686 3.360 -1.788 1.00 71.00 81 ALA A C 1
ATOM 613 O O . ALA A 1 81 ? 14.201 4.088 -2.637 1.00 71.00 81 ALA A O 1
ATOM 614 N N . THR A 1 82 ? 14.119 3.281 -0.524 1.00 65.62 82 THR A N 1
ATOM 615 C CA . THR A 1 82 ? 15.367 3.879 -0.013 1.00 65.62 82 THR A CA 1
ATOM 616 C C . THR A 1 82 ? 16.519 2.912 -0.234 1.00 65.62 82 THR A C 1
ATOM 618 O O . THR A 1 82 ? 17.596 3.387 -0.653 1.00 65.62 82 THR A O 1
#

pLDDT: mean 80.3, std 7.99, range [46.75, 91.69]

Radius of gyration: 18.98 Å; chains: 1; bounding box: 37×30×49 Å

Foldseek 3Di:
DQQWDWDAACPDDDCPPPRGDIDTHRVVVVLVVVLVVLLVCLVVVLVVVCVVVVNDDDVCSSVVSSVVSNVVVVVVVVVVVD

Secondary structure (DSSP, 8-state):
---EEEEEEESSSSTTSTTEEEEEEEHHHHHHHHHHHHHHHHHHHHHHHHHHTTT-PPTTHHHHHHHHHHHHHHHHHHHHH-